Protein AF-A0A6N4SVJ2-F1 (afdb_monomer_lite)

Radius of gyration: 15.71 Å; chains: 1; bounding box: 30×38×36 Å

Secondary structure (DSSP, 8-state):
---S-HHHHHHHHHHHHHHHHHHH-TT----SS-------STHHHHHHHHHHHHHHHTTTT---

Foldseek 3Di:
DQDDDPQSVVCVVVVVVLVVVCVVVVPDDDDPDDDDDDDDDPCVVVVVVCVVCCVVCVVVPPDD

Sequence (64 aa):
MFHQNISRVIRWYKGPCTFEIRNIH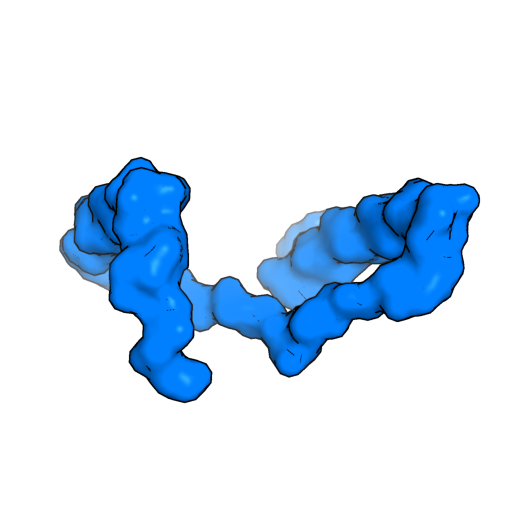AGFSWQTPFYDHIIRNQQLQNIEHYIEANPSEWERIQIL

InterPro domains:
  IPR036515 Transposase IS200-like superfamily [G3DSA:3.30.70.1290] (3-62)
  IPR036515 Tran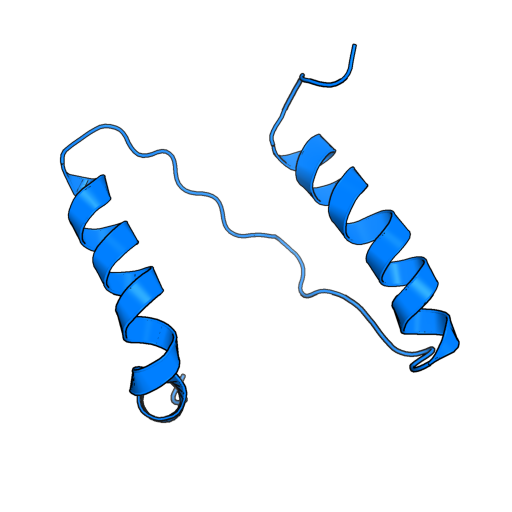sposase IS200-like superfamily [SSF143422] (4-58)

pLDDT: mean 87.5, std 13.64, range [40.41, 98.19]

Organism: Cytophaga hutchinsonii (strain ATCC 33406 / DSM 1761 / CIP 103989 / NBRC 15051 / NCIMB 9469 / D465) (NCBI:txid269798)

Structure (mmCIF, N/CA/C/O backbone):
data_AF-A0A6N4SVJ2-F1
#
_entry.id   AF-A0A6N4SVJ2-F1
#
loop_
_atom_site.group_PDB
_atom_site.id
_atom_site.type_symbol
_atom_site.label_atom_id
_atom_site.label_alt_id
_atom_site.label_comp_id
_atom_site.label_asym_id
_atom_site.label_entity_id
_atom_site.label_seq_id
_atom_site.pdbx_PDB_ins_code
_atom_site.Cartn_x
_atom_site.Cartn_y
_atom_site.Cartn_z
_atom_site.occupancy
_atom_site.B_iso_or_equiv
_atom_site.auth_seq_id
_atom_site.auth_comp_id
_atom_site.auth_asym_id
_atom_site.auth_atom_id
_atom_site.pdbx_PDB_model_num
ATOM 1 N N . MET A 1 1 ? 7.153 16.875 4.161 1.00 48.22 1 MET A N 1
ATOM 2 C CA . MET A 1 1 ? 5.870 16.646 4.868 1.00 48.22 1 MET A CA 1
ATOM 3 C C . MET A 1 1 ? 5.202 15.407 4.278 1.00 48.22 1 MET A C 1
ATOM 5 O O . MET A 1 1 ? 4.592 15.489 3.219 1.00 48.22 1 MET A O 1
ATOM 9 N N . PHE A 1 2 ? 5.419 14.238 4.885 1.00 51.16 2 PHE A N 1
ATOM 10 C CA . PHE A 1 2 ? 5.142 12.910 4.304 1.00 51.16 2 PHE A CA 1
ATOM 11 C C . PHE A 1 2 ? 3.833 12.255 4.800 1.00 51.16 2 PHE A C 1
ATOM 13 O O . PHE A 1 2 ? 3.714 11.038 4.801 1.00 51.16 2 PHE A O 1
ATOM 20 N N . HIS A 1 3 ? 2.832 13.025 5.230 1.00 56.84 3 HIS A N 1
ATOM 21 C CA . HIS A 1 3 ? 1.720 12.467 6.022 1.00 56.84 3 HIS A CA 1
ATOM 22 C C . HIS A 1 3 ? 0.430 13.284 5.881 1.00 56.84 3 HIS A C 1
ATOM 24 O O . HIS A 1 3 ? -0.025 13.893 6.838 1.00 56.84 3 HIS A O 1
ATOM 30 N N . GLN A 1 4 ? -0.156 13.348 4.678 1.00 72.19 4 GLN A N 1
ATOM 31 C CA . GLN A 1 4 ? -1.419 14.087 4.490 1.00 72.19 4 GLN A CA 1
ATOM 32 C C . GLN A 1 4 ? -2.634 13.238 4.090 1.00 72.19 4 GLN A C 1
ATOM 34 O O . GLN A 1 4 ? -3.742 13.747 4.187 1.00 72.19 4 GLN A O 1
ATOM 39 N N . ASN A 1 5 ? -2.476 11.967 3.687 1.00 86.56 5 ASN A N 1
ATOM 40 C CA . ASN A 1 5 ? -3.579 10.994 3.584 1.00 86.56 5 ASN A CA 1
ATOM 41 C C . ASN A 1 5 ? -3.078 9.577 3.247 1.00 86.56 5 ASN A C 1
ATOM 43 O O . ASN A 1 5 ? -1.972 9.399 2.726 1.00 86.56 5 ASN A O 1
ATOM 47 N N . ILE A 1 6 ? -3.934 8.583 3.508 1.00 90.44 6 ILE A N 1
ATOM 48 C CA . ILE A 1 6 ? -3.703 7.160 3.221 1.00 90.44 6 ILE A CA 1
ATOM 49 C C . ILE A 1 6 ? -3.431 6.901 1.734 1.00 90.44 6 ILE A C 1
ATOM 51 O O . ILE A 1 6 ? -2.502 6.173 1.394 1.00 90.44 6 ILE A O 1
ATOM 55 N N . SER A 1 7 ? -4.136 7.587 0.834 1.00 90.25 7 SER A N 1
ATOM 56 C CA . SER A 1 7 ? -3.961 7.435 -0.615 1.00 90.25 7 SER A CA 1
ATOM 57 C C . SER A 1 7 ? -2.533 7.744 -1.066 1.00 90.25 7 SER A C 1
ATOM 59 O O . SER A 1 7 ? -1.977 7.051 -1.921 1.00 90.25 7 SER A O 1
ATOM 61 N N . ARG A 1 8 ? -1.897 8.757 -0.466 1.00 90.31 8 ARG A N 1
ATOM 62 C CA . ARG A 1 8 ? -0.507 9.117 -0.760 1.00 90.31 8 ARG A CA 1
ATOM 63 C C . ARG A 1 8 ? 0.462 8.065 -0.228 1.00 90.31 8 ARG A C 1
ATOM 65 O O . ARG A 1 8 ? 1.394 7.728 -0.952 1.00 90.31 8 ARG A O 1
ATOM 72 N N . VAL A 1 9 ? 0.227 7.518 0.967 1.00 91.75 9 VAL A N 1
ATOM 73 C CA . VAL A 1 9 ? 1.030 6.414 1.529 1.00 91.75 9 VAL A CA 1
ATOM 74 C C . VAL A 1 9 ? 0.959 5.184 0.621 1.00 91.75 9 VAL A C 1
ATOM 76 O O . VAL A 1 9 ? 1.996 4.674 0.203 1.00 91.75 9 VAL A O 1
ATOM 79 N N . ILE A 1 10 ? -0.247 4.776 0.215 1.00 93.44 10 ILE A N 1
ATOM 80 C CA . ILE A 1 10 ? -0.447 3.640 -0.696 1.00 93.44 10 ILE A CA 1
ATOM 81 C C . ILE A 1 10 ? 0.237 3.876 -2.046 1.00 93.44 10 ILE A C 1
ATOM 83 O O . ILE A 1 10 ? 0.887 2.972 -2.567 1.00 93.44 10 ILE A O 1
ATOM 87 N N . ARG A 1 11 ? 0.155 5.088 -2.611 1.00 91.69 11 ARG A N 1
ATOM 88 C CA . ARG A 1 11 ? 0.864 5.427 -3.856 1.00 91.69 11 ARG A CA 1
ATOM 89 C C . ARG A 1 11 ? 2.382 5.293 -3.709 1.00 91.69 11 ARG A C 1
ATOM 91 O O . ARG A 1 11 ? 3.023 4.752 -4.607 1.00 91.69 11 ARG A O 1
ATOM 98 N N . TRP A 1 12 ? 2.948 5.787 -2.608 1.00 93.00 12 TRP A N 1
ATOM 99 C CA . TRP A 1 12 ? 4.384 5.683 -2.328 1.00 93.00 12 TRP A CA 1
ATOM 100 C C . TRP A 1 12 ? 4.843 4.245 -2.117 1.00 93.00 12 TRP A C 1
ATOM 102 O O . TRP A 1 12 ? 5.958 3.930 -2.502 1.00 93.00 12 TRP A O 1
ATOM 112 N N . TYR A 1 13 ? 3.995 3.380 -1.561 1.00 94.06 13 TYR A N 1
ATOM 113 C CA . TYR A 1 13 ? 4.287 1.954 -1.437 1.00 94.06 13 TYR A CA 1
ATOM 114 C C . TYR A 1 13 ? 4.197 1.234 -2.792 1.00 94.06 13 TYR A C 1
ATOM 116 O O . TYR A 1 13 ? 5.148 0.593 -3.235 1.00 94.06 13 TYR A O 1
ATOM 124 N N . LYS A 1 14 ? 3.075 1.393 -3.507 1.00 95.31 14 LYS A N 1
ATOM 125 C CA . LYS A 1 14 ? 2.836 0.711 -4.788 1.00 95.31 14 LYS A CA 1
ATOM 126 C C . LYS A 1 14 ? 3.822 1.136 -5.879 1.00 95.31 14 LYS A C 1
ATOM 128 O O . LYS A 1 14 ? 4.120 0.323 -6.747 1.00 95.31 14 LYS A O 1
ATOM 133 N N . GLY A 1 15 ? 4.318 2.376 -5.867 1.00 95.50 15 GLY A N 1
ATOM 134 C CA . GLY A 1 15 ? 5.215 2.913 -6.899 1.00 95.50 15 GLY A CA 1
ATOM 135 C C . GLY A 1 15 ? 6.516 2.113 -7.064 1.00 95.50 15 GLY A C 1
ATOM 136 O O . GLY A 1 15 ? 6.697 1.499 -8.116 1.00 95.50 15 GLY A O 1
ATOM 137 N N . PRO A 1 16 ? 7.390 2.066 -6.042 1.00 97.06 16 PRO A N 1
ATOM 138 C CA . PRO A 1 16 ? 8.622 1.280 -6.065 1.00 97.06 16 PRO A CA 1
ATOM 139 C C . PRO A 1 16 ? 8.370 -0.210 -6.297 1.00 97.06 16 PRO A C 1
ATOM 141 O O . PRO A 1 16 ? 9.027 -0.806 -7.141 1.00 97.06 16 PRO A O 1
ATOM 144 N N . CYS A 1 17 ? 7.360 -0.802 -5.648 1.00 97.56 17 CYS A N 1
ATOM 145 C CA . CYS A 1 17 ? 7.010 -2.202 -5.897 1.00 97.56 17 CYS A CA 1
ATOM 146 C C . CYS A 1 17 ? 6.652 -2.452 -7.368 1.00 97.56 17 CYS A C 1
ATOM 148 O O . CYS A 1 17 ? 7.089 -3.436 -7.944 1.00 97.56 17 CYS A O 1
ATOM 150 N N . THR A 1 18 ? 5.891 -1.556 -8.003 1.00 97.62 18 THR A N 1
ATOM 151 C CA . THR A 1 18 ? 5.548 -1.683 -9.429 1.00 97.62 18 THR A CA 1
ATOM 152 C C . THR A 1 18 ? 6.788 -1.597 -10.310 1.00 97.62 18 THR A C 1
ATOM 154 O O . THR A 1 18 ? 6.881 -2.341 -11.281 1.00 97.62 18 THR A O 1
ATOM 157 N N . PHE A 1 19 ? 7.720 -0.696 -9.986 1.00 97.56 19 PHE A N 1
ATOM 158 C CA . PHE A 1 19 ? 8.982 -0.564 -10.710 1.00 97.56 19 PHE A CA 1
ATOM 159 C C . PHE A 1 19 ? 9.783 -1.870 -10.649 1.00 97.56 19 PHE A C 1
ATOM 161 O O . PHE A 1 19 ? 10.108 -2.425 -11.694 1.00 97.56 19 PHE A O 1
ATOM 168 N N . GLU A 1 20 ? 9.990 -2.413 -9.448 1.00 98.19 20 GLU A N 1
ATOM 169 C CA . GLU A 1 20 ? 10.739 -3.661 -9.262 1.00 98.19 20 GLU A CA 1
ATOM 170 C C . GLU A 1 20 ? 10.030 -4.873 -9.877 1.00 98.19 20 GLU A C 1
ATOM 172 O O . GLU A 1 20 ? 10.641 -5.660 -10.596 1.00 98.19 20 GLU A O 1
ATOM 177 N N . ILE A 1 21 ? 8.717 -5.017 -9.665 1.00 98.12 21 ILE A N 1
ATOM 178 C CA . ILE A 1 21 ? 7.954 -6.153 -10.198 1.00 98.12 21 ILE A CA 1
ATOM 179 C C . ILE A 1 21 ? 7.949 -6.132 -11.726 1.00 98.12 21 ILE A C 1
ATOM 181 O O . ILE A 1 21 ? 8.063 -7.190 -12.339 1.00 98.12 21 ILE A O 1
ATOM 185 N N . ARG A 1 22 ? 7.857 -4.959 -12.367 1.00 98.06 22 ARG A N 1
ATOM 186 C CA . ARG A 1 22 ? 7.857 -4.864 -13.836 1.00 98.06 22 ARG A CA 1
ATOM 187 C C . ARG A 1 22 ? 9.183 -5.251 -14.481 1.00 98.06 22 ARG A C 1
ATOM 189 O O . ARG A 1 22 ? 9.161 -5.620 -15.652 1.00 98.06 22 ARG A O 1
ATOM 196 N N . ASN A 1 23 ? 10.286 -5.254 -13.729 1.00 97.69 23 ASN A N 1
ATOM 197 C CA . ASN A 1 23 ? 11.552 -5.823 -14.198 1.00 97.69 23 ASN A CA 1
ATOM 198 C C . ASN A 1 23 ? 11.457 -7.347 -14.407 1.00 97.69 23 ASN A C 1
ATOM 200 O O . ASN A 1 23 ? 12.199 -7.898 -15.214 1.00 97.69 23 ASN A O 1
ATOM 204 N N . ILE A 1 24 ? 10.536 -8.024 -13.710 1.00 97.75 24 ILE A N 1
ATOM 205 C CA . ILE A 1 24 ? 10.316 -9.479 -13.786 1.00 97.75 24 ILE A CA 1
ATOM 206 C C . ILE A 1 24 ? 9.052 -9.801 -14.601 1.00 97.75 24 ILE A C 1
ATOM 208 O O . ILE A 1 24 ? 9.031 -10.733 -15.400 1.00 97.75 24 ILE A O 1
ATOM 212 N N . HIS A 1 25 ? 7.988 -9.019 -14.418 1.00 97.62 25 HIS A N 1
ATOM 213 C CA . HIS A 1 25 ? 6.682 -9.196 -15.043 1.00 97.62 25 HIS A CA 1
ATOM 214 C C . HIS A 1 25 ? 6.162 -7.854 -15.576 1.00 97.62 25 HIS A C 1
ATOM 216 O O . HIS A 1 25 ? 5.431 -7.125 -14.900 1.00 97.62 25 HIS A O 1
ATOM 222 N N . ALA A 1 26 ? 6.527 -7.531 -16.820 1.00 96.94 26 ALA A N 1
ATOM 223 C CA . ALA A 1 26 ? 6.242 -6.237 -17.452 1.00 96.94 26 ALA A CA 1
ATOM 224 C C . ALA A 1 26 ? 4.745 -5.865 -17.480 1.00 96.94 26 ALA A C 1
ATOM 226 O O . ALA A 1 26 ? 4.398 -4.687 -17.391 1.00 96.94 26 ALA A O 1
ATOM 227 N N . GLY A 1 27 ? 3.857 -6.863 -17.557 1.00 97.06 27 GLY A N 1
ATOM 228 C CA . GLY A 1 27 ? 2.402 -6.682 -17.561 1.00 97.06 27 GLY A CA 1
ATOM 229 C C . GLY A 1 27 ? 1.780 -6.409 -16.189 1.00 97.06 27 GLY A C 1
ATOM 230 O O . GLY A 1 27 ? 0.565 -6.242 -16.101 1.00 97.06 27 GLY A O 1
ATOM 231 N N . PHE A 1 28 ? 2.567 -6.367 -15.110 1.00 97.31 28 PHE A N 1
ATOM 232 C CA . PHE A 1 28 ? 2.023 -6.201 -13.768 1.00 97.31 28 PHE A CA 1
ATOM 233 C C . PHE A 1 28 ? 1.262 -4.878 -13.594 1.00 97.31 28 PHE A C 1
ATOM 235 O O . PHE A 1 28 ? 1.748 -3.777 -13.908 1.00 97.31 28 PHE A O 1
ATOM 242 N N . SER A 1 29 ? 0.073 -5.003 -13.008 1.00 95.88 29 SER A N 1
ATOM 243 C CA . SER A 1 29 ? -0.751 -3.896 -12.553 1.00 95.88 29 SER A CA 1
ATOM 244 C C . SER A 1 29 ? -1.479 -4.278 -11.269 1.00 95.88 29 SER A C 1
ATOM 246 O O . SER A 1 29 ? -1.860 -5.429 -11.068 1.00 95.88 29 SER A O 1
ATOM 248 N N . TRP A 1 30 ? -1.697 -3.292 -10.405 1.00 95.38 30 TRP A N 1
ATOM 249 C CA . TRP A 1 30 ? -2.527 -3.457 -9.219 1.00 95.38 30 TRP A CA 1
ATOM 250 C C . TRP A 1 30 ? -4.008 -3.399 -9.591 1.00 95.38 30 TRP A C 1
ATOM 252 O O . TRP A 1 30 ? -4.397 -2.628 -10.472 1.00 95.38 30 TRP A O 1
ATOM 262 N N . GLN A 1 31 ? -4.851 -4.103 -8.836 1.00 92.88 31 GLN A N 1
ATOM 263 C CA . GLN A 1 31 ? -6.278 -3.797 -8.804 1.00 92.88 31 GLN A CA 1
ATOM 264 C C . GLN A 1 31 ? -6.479 -2.354 -8.311 1.00 92.88 31 GLN A C 1
ATOM 266 O O . GLN A 1 31 ? -5.830 -1.898 -7.356 1.00 92.88 31 GLN A O 1
ATOM 271 N N . THR A 1 32 ? -7.367 -1.633 -8.989 1.00 84.88 32 THR A N 1
ATOM 272 C CA . THR A 1 32 ? -7.841 -0.309 -8.578 1.00 84.88 32 THR A CA 1
ATOM 273 C C . THR A 1 32 ? -9.291 -0.421 -8.107 1.00 84.88 32 THR A C 1
ATOM 275 O O . THR A 1 32 ? -10.050 -1.150 -8.748 1.00 84.88 32 THR A O 1
ATOM 278 N N . PRO A 1 33 ? -9.717 0.286 -7.039 1.00 88.25 33 PRO A N 1
ATOM 279 C CA . PRO A 1 33 ? -8.955 1.035 -6.020 1.00 88.25 33 PRO A CA 1
ATOM 280 C C . PRO A 1 33 ? -8.372 0.130 -4.906 1.00 88.25 33 PRO A C 1
ATOM 282 O O . PRO A 1 33 ? -8.392 -1.091 -5.016 1.00 88.25 33 PRO A O 1
ATOM 285 N N . PHE A 1 34 ? -7.800 0.725 -3.848 1.00 91.38 34 PHE A N 1
ATOM 286 C CA . PHE A 1 34 ? -7.519 0.005 -2.595 1.00 91.38 34 PHE A CA 1
ATOM 287 C C . PHE A 1 34 ? -8.728 0.102 -1.657 1.00 91.38 34 PHE A C 1
ATOM 289 O O . PHE A 1 34 ? -9.459 1.087 -1.712 1.00 91.38 34 PHE A O 1
ATOM 296 N N . TYR A 1 35 ? -8.921 -0.910 -0.814 1.00 92.06 35 TYR A N 1
ATOM 297 C CA . TYR A 1 35 ? -9.939 -0.899 0.232 1.00 92.06 35 TYR A CA 1
ATOM 298 C C . TYR A 1 35 ? -9.397 -0.204 1.485 1.00 92.06 35 TYR A C 1
ATOM 300 O O . TYR A 1 35 ? -8.309 -0.543 1.956 1.00 92.06 35 TYR A O 1
ATOM 308 N N . ASP A 1 36 ? -10.152 0.749 2.023 1.00 90.44 36 ASP A N 1
ATOM 309 C CA . ASP A 1 36 ? -9.914 1.358 3.324 1.00 90.44 36 ASP A CA 1
ATOM 310 C C . ASP A 1 36 ? -11.188 1.365 4.174 1.00 90.44 36 ASP A C 1
ATOM 312 O O . ASP A 1 36 ? -12.303 1.518 3.681 1.00 90.44 36 ASP A O 1
ATOM 316 N N . HIS A 1 37 ? -11.018 1.177 5.483 1.00 90.38 37 HIS A N 1
ATOM 317 C CA . HIS A 1 37 ? -12.118 1.173 6.444 1.00 90.38 37 HIS A CA 1
ATOM 318 C C . HIS A 1 37 ? -11.687 1.874 7.729 1.00 90.38 37 HIS A C 1
ATOM 320 O O . HIS A 1 37 ? -10.687 1.504 8.344 1.00 90.38 37 HIS A O 1
ATOM 326 N N . ILE A 1 38 ? -12.435 2.899 8.146 1.00 90.75 38 ILE A N 1
ATOM 327 C CA . ILE A 1 38 ? -12.151 3.633 9.385 1.00 90.75 38 ILE A CA 1
ATOM 328 C C . ILE A 1 38 ? -12.761 2.871 10.562 1.00 90.75 38 ILE A C 1
ATOM 330 O O . ILE A 1 38 ? -13.981 2.824 10.722 1.00 90.75 38 ILE A O 1
ATOM 334 N N . ILE A 1 39 ? -11.906 2.343 11.432 1.00 90.69 39 ILE A N 1
ATOM 335 C CA . ILE A 1 39 ? -12.313 1.642 12.651 1.00 90.69 39 ILE A CA 1
ATOM 336 C C . ILE A 1 39 ? -12.686 2.678 13.717 1.00 90.69 39 ILE A C 1
ATOM 338 O O . ILE A 1 39 ? -11.844 3.463 14.146 1.00 90.69 39 ILE A O 1
ATOM 342 N N . ARG A 1 40 ? -13.957 2.700 14.138 1.00 86.19 40 ARG A N 1
ATOM 343 C CA . ARG A 1 40 ? -14.470 3.676 15.124 1.00 86.19 40 ARG A CA 1
ATOM 344 C C . ARG A 1 40 ? -14.912 3.063 16.458 1.00 86.19 40 ARG A C 1
ATOM 346 O O . ARG A 1 40 ? -15.240 3.823 17.353 1.00 86.19 40 ARG A O 1
ATOM 353 N N . ASN A 1 41 ? -14.937 1.730 16.581 1.00 86.12 41 ASN A N 1
ATOM 354 C CA . ASN A 1 41 ? -15.474 0.979 17.732 1.00 86.12 41 ASN A CA 1
ATOM 355 C C . ASN A 1 41 ? -14.775 -0.399 17.871 1.00 86.12 41 ASN A C 1
ATOM 357 O O . ASN A 1 41 ? -13.710 -0.615 17.299 1.00 86.12 41 ASN A O 1
ATOM 361 N N . GLN A 1 42 ? -15.404 -1.363 18.558 1.00 82.06 42 GLN A N 1
ATOM 362 C CA . 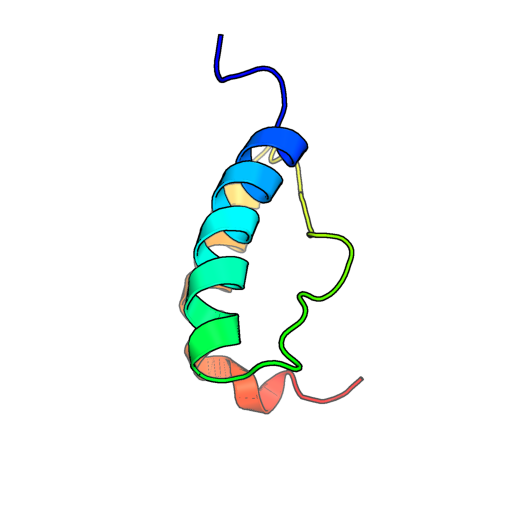GLN A 1 42 ? -14.932 -2.744 18.794 1.00 82.06 42 GLN A CA 1
ATOM 363 C C . GLN A 1 42 ? -14.734 -3.614 17.527 1.00 82.06 42 GLN A C 1
ATOM 365 O O . GLN A 1 42 ? -14.487 -4.809 17.629 1.00 82.06 42 GLN A O 1
ATOM 370 N N . GLN A 1 43 ? -14.812 -3.041 16.321 1.00 88.50 43 GLN A N 1
ATOM 371 C CA . GLN A 1 43 ? -14.599 -3.768 15.062 1.00 88.50 43 GLN A CA 1
ATOM 372 C C . GLN A 1 43 ? -13.145 -4.217 14.856 1.00 88.50 43 GLN A C 1
ATOM 374 O O . GLN A 1 43 ? -12.903 -5.063 14.001 1.00 88.50 43 GLN A O 1
ATOM 379 N N . LEU A 1 44 ? -12.196 -3.664 15.623 1.00 92.50 44 LEU A N 1
ATOM 380 C CA . LEU A 1 44 ? -10.774 -3.996 15.524 1.00 92.50 44 LEU A CA 1
ATOM 381 C C . LEU A 1 44 ? -10.532 -5.505 15.651 1.00 92.50 44 LEU A C 1
ATOM 383 O O . LEU A 1 44 ? -9.937 -6.089 14.756 1.00 92.50 44 LEU A O 1
ATOM 387 N N . GLN A 1 45 ? -11.099 -6.134 16.684 1.00 92.88 45 GLN A N 1
ATOM 388 C CA . GLN A 1 45 ? -10.916 -7.564 16.959 1.00 92.88 45 GLN A CA 1
ATOM 389 C C . GLN A 1 45 ? -11.397 -8.444 15.799 1.00 92.88 45 GLN A C 1
ATOM 391 O O . GLN A 1 45 ? -10.739 -9.409 15.427 1.00 92.88 45 GLN A O 1
ATOM 396 N N . ASN A 1 46 ? -12.527 -8.088 15.181 1.00 91.44 46 ASN A N 1
ATOM 397 C CA . ASN A 1 46 ? -13.064 -8.839 14.046 1.00 91.44 46 ASN A CA 1
ATOM 398 C C . ASN A 1 46 ? -12.189 -8.688 12.796 1.00 91.44 46 ASN A C 1
AT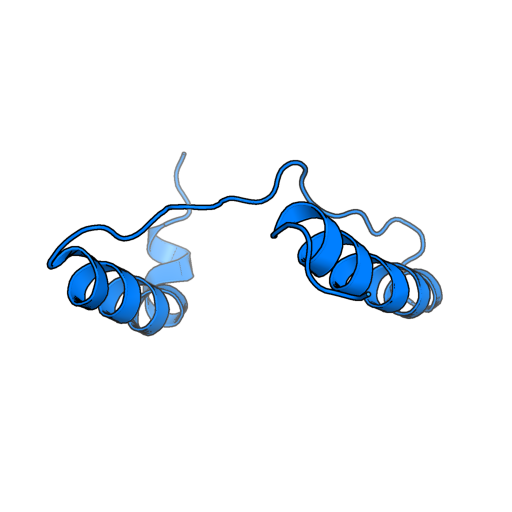OM 400 O O . ASN A 1 46 ? -12.030 -9.643 12.041 1.00 91.44 46 ASN A O 1
ATOM 404 N N . ILE A 1 47 ? -11.637 -7.493 12.566 1.00 92.69 47 ILE A N 1
ATOM 405 C CA . ILE A 1 47 ? -10.751 -7.222 11.427 1.00 92.69 47 ILE A CA 1
ATOM 406 C C . ILE A 1 47 ? -9.414 -7.942 11.611 1.00 92.69 47 ILE A C 1
ATOM 408 O O . ILE A 1 47 ? -8.923 -8.548 10.664 1.00 92.69 47 ILE A O 1
ATOM 412 N N . GLU A 1 48 ? -8.851 -7.915 12.817 1.00 92.56 48 GLU A N 1
ATOM 413 C CA . GLU A 1 48 ? -7.634 -8.656 13.162 1.00 92.56 48 GLU A CA 1
ATOM 414 C C . GLU A 1 48 ? -7.844 -10.157 12.956 1.00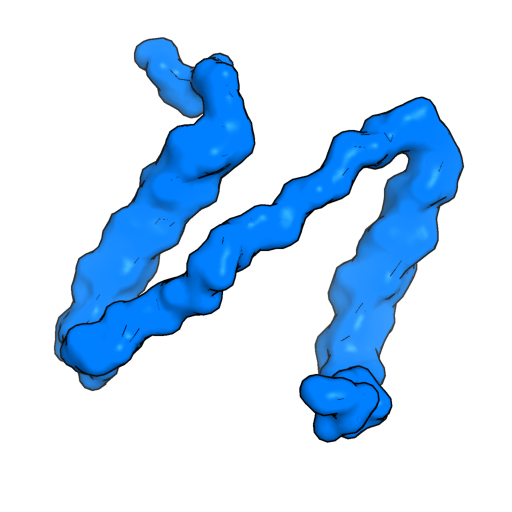 92.56 48 GLU A C 1
ATOM 416 O O . GLU A 1 48 ? -7.102 -10.778 12.196 1.00 92.56 48 GLU A O 1
ATOM 421 N N . HIS A 1 49 ? -8.925 -10.708 13.514 1.00 93.75 49 HIS A N 1
ATOM 422 C CA . HIS A 1 49 ? -9.262 -12.117 13.336 1.00 93.75 49 HIS A CA 1
ATOM 423 C C . HIS A 1 49 ? -9.458 -12.489 11.859 1.00 93.75 49 HIS A C 1
ATOM 425 O O . HIS A 1 49 ? -8.994 -13.537 11.419 1.00 93.75 49 HIS A O 1
ATOM 431 N N . TYR A 1 50 ? -10.098 -11.621 11.065 1.00 91.94 50 TYR A N 1
ATOM 432 C CA . TYR A 1 50 ? -10.226 -11.823 9.622 1.00 91.94 50 TYR A CA 1
ATOM 433 C C . TYR A 1 50 ? -8.861 -11.862 8.925 1.00 91.94 50 TYR A C 1
ATOM 435 O O . TYR A 1 50 ? -8.620 -12.760 8.124 1.00 91.94 50 TYR A O 1
ATOM 443 N N . ILE A 1 51 ? -7.959 -10.921 9.223 1.00 92.44 51 ILE A N 1
ATOM 444 C CA . ILE A 1 51 ? -6.623 -10.868 8.609 1.00 92.44 51 ILE A CA 1
ATOM 445 C C . ILE A 1 51 ? -5.818 -12.130 8.947 1.00 92.44 51 ILE A C 1
ATOM 447 O O . ILE A 1 51 ? -5.146 -12.669 8.068 1.00 92.44 51 ILE A O 1
ATOM 451 N N . GLU A 1 52 ? -5.911 -12.613 10.186 1.00 94.62 52 GLU A N 1
ATOM 452 C CA . GLU A 1 52 ? -5.218 -13.820 10.649 1.00 94.62 52 GLU A CA 1
ATOM 453 C C . GLU A 1 52 ? -5.792 -15.108 10.045 1.00 94.62 52 GLU A C 1
ATOM 455 O O . GLU A 1 52 ? -5.030 -15.992 9.657 1.00 94.62 52 GLU A O 1
ATOM 460 N N . ALA A 1 53 ? -7.120 -15.215 9.941 1.00 93.38 53 ALA A N 1
ATOM 461 C CA . ALA A 1 53 ? -7.796 -16.407 9.426 1.00 93.38 53 ALA A CA 1
ATOM 462 C C . ALA A 1 53 ? -7.843 -16.468 7.888 1.00 93.38 53 ALA A C 1
ATOM 464 O O . ALA A 1 53 ? -7.973 -17.544 7.306 1.00 93.38 53 ALA A O 1
ATOM 465 N N . ASN A 1 54 ? -7.739 -15.331 7.196 1.00 91.38 54 ASN A N 1
ATOM 466 C CA . ASN A 1 54 ? -7.886 -15.273 5.741 1.00 91.38 54 ASN A CA 1
ATOM 467 C C . ASN A 1 54 ? -6.893 -16.166 4.962 1.00 91.38 54 ASN A C 1
ATOM 469 O O . ASN A 1 54 ? -7.332 -16.811 4.012 1.00 91.38 54 ASN A O 1
ATOM 473 N N . PRO A 1 55 ? -5.595 -16.275 5.322 1.00 92.62 55 PRO A N 1
ATOM 474 C CA . PRO A 1 55 ? -4.671 -17.167 4.625 1.00 92.62 55 PRO A CA 1
ATOM 475 C C . PRO A 1 55 ? -5.108 -18.637 4.621 1.00 92.62 55 PRO A C 1
ATOM 477 O O . PRO A 1 55 ? -4.928 -19.304 3.605 1.00 92.62 55 PRO A O 1
ATOM 480 N N . SER A 1 56 ? -5.694 -19.142 5.716 1.00 91.69 56 SER A N 1
ATOM 481 C CA . SER A 1 56 ? -6.176 -20.531 5.781 1.00 91.69 56 SER A CA 1
ATOM 482 C C . SER A 1 56 ? -7.506 -20.733 5.058 1.00 91.69 56 SER A C 1
ATOM 484 O O . SER A 1 56 ? -7.770 -21.818 4.554 1.00 91.69 56 SER A O 1
ATOM 486 N N . GLU A 1 57 ? -8.330 -19.690 4.967 1.00 88.62 57 GLU A N 1
ATOM 487 C CA . GLU A 1 57 ? -9.655 -19.744 4.338 1.00 88.62 57 GLU A CA 1
ATOM 488 C C . GLU A 1 57 ? -9.652 -19.278 2.869 1.00 88.62 57 GLU A C 1
ATOM 490 O O . GLU A 1 57 ? -10.715 -19.146 2.259 1.00 88.62 57 GLU A O 1
ATOM 495 N N . TRP A 1 58 ? -8.476 -19.038 2.278 1.00 83.50 58 TRP A N 1
ATOM 496 C CA . TRP A 1 58 ? -8.344 -18.419 0.955 1.00 83.50 58 TRP A CA 1
ATOM 497 C C . TRP A 1 58 ? -9.059 -19.200 -0.157 1.00 83.50 58 TRP A C 1
AT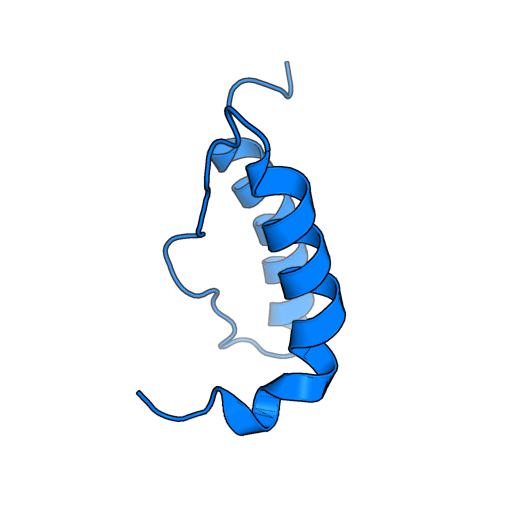OM 499 O O . TRP A 1 58 ? -9.770 -18.613 -0.972 1.00 83.50 58 TRP A O 1
ATOM 509 N N . GLU A 1 59 ? -8.940 -20.530 -0.157 1.00 84.12 59 GLU A N 1
ATOM 510 C CA . GLU A 1 59 ? -9.615 -21.404 -1.131 1.00 84.12 59 GLU A CA 1
ATOM 511 C C . GLU A 1 59 ? -11.137 -21.430 -0.933 1.00 84.12 59 GLU A C 1
ATOM 513 O O . GLU A 1 59 ? -11.896 -21.579 -1.890 1.00 84.12 59 GLU A O 1
ATOM 518 N N . ARG A 1 60 ? -11.608 -21.220 0.301 1.00 79.12 60 ARG A N 1
ATOM 519 C CA . ARG A 1 60 ? -13.039 -21.204 0.624 1.00 79.12 60 ARG A CA 1
ATOM 520 C C . ARG A 1 60 ? -13.730 -19.931 0.132 1.00 79.12 60 ARG A C 1
ATOM 522 O O . ARG A 1 60 ? -14.928 -19.945 -0.134 1.00 79.12 60 ARG A O 1
ATOM 529 N N . ILE A 1 61 ? -12.986 -18.830 0.026 1.00 64.69 61 ILE A N 1
ATOM 530 C CA . ILE A 1 61 ? -13.498 -17.509 -0.373 1.00 64.69 61 ILE A CA 1
ATOM 531 C C . ILE A 1 61 ? -13.649 -17.391 -1.907 1.00 64.69 61 ILE A C 1
ATOM 533 O O . ILE A 1 61 ? -14.223 -16.425 -2.403 1.00 64.69 61 ILE A O 1
ATOM 537 N N . GLN A 1 62 ? -13.219 -18.391 -2.685 1.00 53.00 62 GLN A N 1
ATOM 538 C CA . GLN A 1 62 ? -13.095 -18.310 -4.145 1.00 53.00 62 GLN A CA 1
ATOM 539 C C . GLN A 1 62 ? -14.403 -18.429 -4.965 1.00 53.00 62 GLN A C 1
ATOM 541 O O . GLN A 1 62 ? -14.373 -18.887 -6.106 1.00 53.00 62 GLN A O 1
ATOM 546 N N . ILE A 1 63 ? -15.553 -17.995 -4.438 1.00 47.44 63 ILE A N 1
ATOM 547 C CA . ILE A 1 63 ? -16.810 -17.920 -5.204 1.00 47.44 63 ILE A CA 1
ATOM 548 C C . ILE A 1 63 ? -17.511 -16.587 -4.935 1.00 47.44 63 ILE A C 1
ATOM 550 O O . ILE A 1 63 ? -18.236 -16.474 -3.950 1.00 47.44 63 ILE A O 1
ATOM 554 N N . LEU A 1 64 ? -17.304 -15.623 -5.840 1.00 40.41 64 LEU A N 1
ATOM 555 C CA . LEU A 1 64 ? -18.296 -14.678 -6.382 1.00 40.41 64 LEU A CA 1
ATOM 556 C C . LEU A 1 64 ? -17.793 -14.149 -7.734 1.00 40.41 64 LEU A C 1
ATOM 558 O O . LEU A 1 64 ? -16.706 -13.532 -7.758 1.00 40.41 64 LEU A O 1
#